Protein AF-A0A1Y4GIS6-F1 (afdb_monomer)

Solvent-accessible surface area (backbone atoms only — not comparable to full-atom values): 9269 Å² total; per-residue (Å²): 89,67,48,79,20,86,80,39,61,64,34,68,48,53,70,59,39,65,44,80,41,56,60,49,70,43,74,42,85,28,31,39,37,32,41,30,80,42,43,56,32,71,69,50,41,53,50,47,19,56,48,60,60,36,43,71,58,47,51,52,48,50,40,50,50,54,36,55,34,70,72,31,86,84,40,91,58,20,65,62,56,50,48,57,44,43,42,52,63,71,68,44,57,71,76,57,32,55,72,56,42,102,55,99,58,63,89,76,58,48,67,56,62,51,44,73,58,49,39,70,52,30,44,33,39,43,58,41,93,88,79,63,48,55,28,32,42,35,32,27,29,64,47,78,92,82,42,76,56,29,47,34,38,33,22,41,76,87,64,48,83,70,52,76,49,77,49,117

Foldseek 3Di:
DFQPAPQQRQDDDDQQDKDWDDQCRRHHNATEIEDSPQSNPPVSSVLSNVVVNCVVVLLVLVLVVLLVLCVDPPDPCNVQLVVQLCCLQPVDDPVLNCVLDVDPHSVPQDSSNSSVQKDFHYKYWDQDPPPRFIKIKTWIDSDCVRDPKTWIFIGHSVSHTDDIHIDD

Sequence (168 aa):
MKLNSEKYPDIEYTPGEEIFLGKGEAGQPFWFDVEETLTADEAAMERAALMLDRVDELEAAAKKFLKETLADEESEDYATVAYFMEFHRDELEAEDTAKLFPVDDTTALSFSEMADYLRVDRFGSIADAKTGEQGFIMDLNFNPEITDELMVIYFDADGNVACVAHES

pLDDT: mean 96.59, std 2.63, range [83.88, 98.75]

Nearest PDB structures (foldseek):
  4o9d-assembly2_A  TM=5.865E-01  e=7.559E-01  Schizosaccharomyces pombe 972h-
  5efv-assembly1_A  TM=6.132E-01  e=1.014E+00  Dubowvirus dv11
  3nqh-assembly1_A  TM=5.446E-01  e=8.920E+00  Bacteroides thetaiotaomicron VPI-5482
  4bv8-assembly1_A-2  TM=2.808E-01  e=3.484E+00  Mus musculus

Mean predicted aligned error: 2.78 Å

Radius of gyration: 16.84 Å; Cα contacts (8 Å, |Δi|>4): 290; chains: 1; bounding box: 40×33×44 Å

Structure (mmCIF, N/CA/C/O backbone):
data_AF-A0A1Y4GIS6-F1
#
_entry.id   AF-A0A1Y4GIS6-F1
#
loop_
_atom_site.group_PDB
_atom_site.id
_atom_site.type_symbol
_atom_site.label_atom_id
_atom_site.label_alt_id
_atom_site.label_comp_id
_atom_site.label_asym_id
_atom_site.label_entity_id
_atom_site.label_seq_id
_atom_site.pdbx_PDB_ins_code
_atom_site.Cartn_x
_atom_site.Cartn_y
_atom_site.Cartn_z
_atom_site.occupancy
_atom_site.B_iso_or_equiv
_atom_site.auth_seq_id
_atom_site.auth_comp_id
_atom_site.auth_asym_id
_atom_site.auth_atom_id
_atom_site.pdbx_PDB_model_num
ATOM 1 N N . MET A 1 1 ? -8.401 -4.117 23.472 1.00 94.06 1 MET A N 1
ATOM 2 C CA . MET A 1 1 ? -9.542 -4.570 22.641 1.00 94.06 1 MET A CA 1
ATOM 3 C C . MET A 1 1 ? -8.985 -5.383 21.487 1.00 94.06 1 MET A C 1
ATOM 5 O O . MET A 1 1 ? -7.796 -5.264 21.235 1.00 94.06 1 MET A O 1
ATOM 9 N N . LYS A 1 2 ? -9.791 -6.217 20.824 1.00 95.69 2 LYS A N 1
ATOM 10 C CA . LYS A 1 2 ? -9.364 -6.903 19.595 1.00 95.69 2 LYS A CA 1
ATOM 11 C C . LYS A 1 2 ? -9.904 -6.156 18.383 1.00 95.69 2 LYS A C 1
ATOM 13 O O . LYS A 1 2 ? -11.070 -5.762 18.406 1.00 95.69 2 LYS A O 1
ATOM 18 N N . LEU A 1 3 ? -9.071 -5.964 17.365 1.00 97.38 3 LEU A N 1
ATOM 19 C CA . LEU A 1 3 ? -9.522 -5.469 16.069 1.00 97.38 3 LEU A CA 1
ATOM 20 C C . LEU A 1 3 ? -10.440 -6.521 15.438 1.00 97.38 3 LEU A C 1
ATOM 22 O O . LEU A 1 3 ? -10.129 -7.710 15.452 1.00 97.38 3 LEU A O 1
ATOM 26 N N . ASN A 1 4 ? -11.575 -6.094 14.890 1.00 97.50 4 ASN A N 1
ATOM 27 C CA . ASN A 1 4 ? -12.576 -7.000 14.326 1.00 97.50 4 ASN A CA 1
ATOM 28 C C . ASN A 1 4 ? -12.241 -7.428 12.882 1.00 97.50 4 ASN A C 1
ATOM 30 O O . ASN A 1 4 ? -13.099 -7.359 12.008 1.00 97.50 4 ASN A O 1
ATOM 34 N N . SER A 1 5 ? -10.984 -7.804 12.631 1.00 97.75 5 SER A N 1
ATOM 35 C CA . SER A 1 5 ? -10.515 -8.323 11.341 1.00 97.75 5 SER A CA 1
ATOM 36 C C . SER A 1 5 ? -10.690 -9.841 11.295 1.00 97.75 5 SER A C 1
ATOM 38 O O . SER A 1 5 ? -10.316 -10.552 12.233 1.00 97.75 5 SER A O 1
ATOM 40 N N . GLU A 1 6 ? -11.244 -10.348 10.197 1.00 97.56 6 GLU A N 1
ATOM 41 C CA . GLU A 1 6 ? -11.363 -11.784 9.942 1.00 97.56 6 GLU A CA 1
ATOM 42 C C . GLU A 1 6 ? -10.010 -12.416 9.582 1.00 97.56 6 GLU A C 1
ATOM 44 O O . GLU A 1 6 ? -9.736 -13.551 9.987 1.00 97.56 6 GLU A O 1
ATOM 49 N N . LYS A 1 7 ? -9.152 -11.699 8.841 1.00 97.25 7 LYS A N 1
ATOM 50 C CA . LYS A 1 7 ? -7.826 -12.187 8.420 1.00 97.25 7 LYS A CA 1
ATOM 51 C C . LYS A 1 7 ? -6.778 -12.107 9.528 1.00 97.25 7 LYS A C 1
ATOM 53 O O . LYS A 1 7 ? -5.923 -12.989 9.602 1.00 97.25 7 LYS A O 1
ATOM 58 N N . TYR A 1 8 ? -6.856 -11.098 10.396 1.00 97.12 8 TYR A N 1
ATOM 59 C CA . TYR A 1 8 ? -5.870 -10.830 11.450 1.00 97.12 8 TYR A CA 1
ATOM 60 C C . TYR A 1 8 ? -6.539 -10.662 12.831 1.00 97.12 8 TYR A C 1
ATOM 62 O O . TYR A 1 8 ? -6.479 -9.592 13.442 1.00 97.12 8 TYR A O 1
ATOM 70 N N . PRO A 1 9 ? -7.169 -11.727 13.369 1.00 96.62 9 PRO A N 1
ATOM 71 C CA . PRO A 1 9 ? -7.981 -11.677 14.596 1.00 96.62 9 PRO A CA 1
ATOM 72 C C . PRO A 1 9 ? -7.174 -11.508 15.899 1.00 96.62 9 PRO A C 1
ATOM 74 O O . PRO A 1 9 ? -7.744 -11.440 16.998 1.00 96.62 9 PRO A O 1
ATOM 77 N N . ASP A 1 10 ? -5.845 -11.501 15.803 1.00 97.06 10 ASP A N 1
ATOM 78 C CA . ASP A 1 10 ? -4.929 -11.385 16.938 1.00 97.06 10 ASP A CA 1
ATOM 79 C C . ASP A 1 10 ? -4.359 -9.974 17.115 1.00 97.06 10 ASP A C 1
ATOM 81 O O . ASP A 1 10 ? -3.620 -9.738 18.068 1.00 97.06 10 ASP A O 1
ATOM 85 N N . ILE A 1 11 ? -4.757 -9.016 16.271 1.00 97.88 11 ILE A N 1
ATOM 86 C CA . ILE A 1 11 ? -4.422 -7.605 16.471 1.00 97.88 11 ILE A CA 1
ATOM 87 C C . ILE A 1 11 ? -5.178 -7.075 17.693 1.00 97.88 11 ILE A C 1
ATOM 89 O O . ILE A 1 11 ? -6.414 -7.024 17.727 1.00 97.88 11 ILE A O 1
ATOM 93 N N . GLU A 1 12 ? -4.422 -6.652 18.702 1.00 97.31 12 GLU A N 1
ATOM 94 C CA . GLU A 1 12 ? -4.935 -5.995 19.900 1.00 97.31 12 GLU A CA 1
ATOM 95 C C . GLU A 1 12 ? -4.619 -4.497 19.879 1.00 97.31 12 GLU A C 1
ATOM 97 O O . GLU A 1 12 ? -3.596 -4.075 19.350 1.00 97.31 12 GLU A O 1
ATOM 102 N N . TYR A 1 13 ? -5.503 -3.688 20.465 1.00 97.88 13 TYR A N 1
ATOM 103 C CA . TYR A 1 13 ? -5.316 -2.239 20.564 1.00 97.88 13 TYR A CA 1
ATOM 104 C C . TYR A 1 13 ? -5.971 -1.627 21.804 1.00 97.88 13 TYR A C 1
ATOM 106 O O . TYR A 1 13 ? -6.949 -2.164 22.342 1.00 97.88 13 TYR A O 1
ATOM 114 N N . THR A 1 14 ? -5.474 -0.470 22.230 1.00 98.19 14 THR A N 1
ATOM 115 C CA . THR A 1 14 ? -6.094 0.370 23.261 1.00 98.19 14 THR A CA 1
ATOM 116 C C . THR A 1 14 ? -6.696 1.606 22.591 1.00 98.19 14 THR A C 1
ATOM 118 O O . THR A 1 14 ? -5.991 2.276 21.843 1.00 98.19 14 THR A O 1
ATOM 121 N N . PRO A 1 15 ? -7.979 1.940 22.824 1.00 97.88 15 PRO A N 1
ATOM 122 C CA . PRO A 1 15 ? -8.546 3.175 22.295 1.00 97.88 15 PRO A CA 1
ATOM 123 C C . PRO A 1 15 ? -7.791 4.413 22.783 1.00 97.88 15 PRO A C 1
ATOM 125 O O . PRO A 1 15 ? -7.591 4.563 23.990 1.00 97.88 15 PRO A O 1
ATOM 128 N N . GLY A 1 16 ? -7.419 5.301 21.860 1.00 97.12 16 GLY A N 1
ATOM 129 C CA . GLY A 1 16 ? -6.617 6.484 22.171 1.00 97.12 16 GLY A CA 1
ATOM 130 C C . GLY A 1 16 ? -5.135 6.182 22.404 1.00 97.12 16 GLY A C 1
ATOM 131 O O . GLY A 1 16 ? -4.450 6.988 23.021 1.00 97.12 16 GLY A O 1
ATOM 132 N N . GLU A 1 17 ? -4.641 5.032 21.944 1.00 97.94 17 GLU A N 1
ATOM 133 C CA . GLU A 1 17 ? -3.211 4.761 21.761 1.00 97.94 17 GLU A CA 1
ATOM 134 C C . GLU A 1 17 ? -2.973 4.396 20.292 1.00 97.94 17 GLU A C 1
ATOM 136 O O . GLU A 1 17 ? -3.828 3.775 19.659 1.00 97.94 17 GLU A O 1
ATOM 141 N N . GLU A 1 18 ? -1.832 4.792 19.737 1.00 97.31 18 GLU A N 1
ATOM 142 C CA . GLU A 1 18 ? -1.421 4.394 18.388 1.00 97.31 18 GLU A CA 1
ATOM 143 C C . GLU A 1 18 ? -1.261 2.867 18.295 1.00 97.31 18 GLU A C 1
ATOM 145 O O . GLU A 1 18 ? -0.714 2.226 19.198 1.00 97.31 18 GLU A O 1
ATOM 150 N N . ILE A 1 19 ? -1.718 2.281 17.186 1.00 98.19 19 ILE A N 1
ATOM 151 C CA . ILE A 1 19 ? -1.312 0.928 16.795 1.00 98.19 19 ILE A CA 1
ATOM 152 C C . ILE A 1 19 ? -0.070 1.073 15.926 1.00 98.19 19 ILE A C 1
ATOM 154 O O . ILE A 1 19 ? -0.111 1.795 14.938 1.00 98.19 19 ILE A O 1
ATOM 158 N N . PHE A 1 20 ? 1.000 0.355 16.261 1.00 98.06 20 PHE A N 1
ATOM 159 C CA . PHE A 1 20 ? 2.184 0.232 15.415 1.00 98.06 20 PHE A CA 1
ATOM 160 C C . PHE A 1 20 ? 2.771 -1.171 15.576 1.00 98.06 20 PHE A C 1
ATOM 162 O O . PHE A 1 20 ? 3.433 -1.468 16.571 1.00 98.06 20 PHE A O 1
ATOM 169 N N . LEU A 1 21 ? 2.465 -2.053 14.624 1.00 98.25 21 LEU A N 1
ATOM 170 C CA . LEU A 1 21 ? 2.804 -3.472 14.675 1.00 98.25 21 LEU A CA 1
ATOM 171 C C . LEU A 1 21 ? 3.814 -3.844 13.598 1.00 98.25 21 LEU A C 1
ATOM 173 O O . LEU A 1 21 ? 3.614 -3.572 12.408 1.00 98.25 21 LEU A O 1
ATOM 177 N N . GLY A 1 22 ? 4.855 -4.554 14.024 1.00 98.00 22 GLY A N 1
ATOM 178 C CA . GLY A 1 22 ? 5.850 -5.144 13.144 1.00 98.00 22 GLY A CA 1
ATOM 179 C C . GLY A 1 22 ? 5.293 -6.229 12.237 1.00 98.00 22 GLY A C 1
ATOM 180 O O . GLY A 1 22 ? 4.304 -6.899 12.548 1.00 98.00 22 GLY A O 1
ATOM 181 N N . LYS A 1 23 ? 5.993 -6.460 11.122 1.00 96.44 23 LYS A N 1
ATOM 182 C CA . LYS A 1 23 ? 5.726 -7.596 10.231 1.00 96.44 23 LYS A CA 1
ATOM 183 C C . LYS A 1 23 ? 5.722 -8.900 11.034 1.00 96.44 23 LYS A C 1
ATOM 185 O O . LYS A 1 23 ? 6.701 -9.248 11.692 1.00 96.44 23 LYS A O 1
ATOM 190 N N . GLY A 1 24 ? 4.618 -9.629 10.959 1.00 96.75 24 GLY A N 1
ATOM 191 C CA . GLY A 1 24 ? 4.390 -10.910 11.619 1.00 96.75 24 GLY A CA 1
ATOM 192 C C . GLY A 1 24 ? 3.974 -10.821 13.087 1.00 96.75 24 GLY A C 1
ATOM 193 O O . GLY A 1 24 ? 3.636 -11.857 13.656 1.00 96.75 24 GLY A O 1
ATOM 194 N N . GLU A 1 25 ? 3.958 -9.634 13.701 1.00 97.62 25 GLU A N 1
ATOM 195 C CA . GLU A 1 25 ? 3.701 -9.471 15.140 1.00 97.62 25 GLU A CA 1
ATOM 196 C C . GLU A 1 25 ? 2.308 -9.966 15.556 1.00 97.62 25 GLU A C 1
ATOM 198 O O . GLU A 1 25 ? 2.167 -10.589 16.607 1.00 97.62 25 GLU A O 1
ATOM 203 N N . ALA A 1 26 ? 1.306 -9.781 14.694 1.00 96.12 26 ALA A N 1
ATOM 204 C CA . ALA A 1 26 ? -0.058 -10.280 14.875 1.00 96.12 26 ALA A CA 1
ATOM 205 C C . ALA A 1 26 ? -0.535 -11.129 13.675 1.00 96.12 26 ALA A C 1
ATOM 207 O O . ALA A 1 26 ? -1.729 -11.232 13.393 1.00 96.12 26 ALA A O 1
ATOM 208 N N . GLY A 1 27 ? 0.409 -11.760 12.963 1.00 95.62 27 GLY A N 1
ATOM 209 C CA . GLY A 1 27 ? 0.137 -12.654 11.829 1.00 95.62 27 GLY A CA 1
ATOM 210 C C . GLY A 1 27 ? 0.061 -11.983 10.451 1.00 95.62 27 GLY A C 1
ATOM 211 O O . GLY A 1 27 ? -0.011 -12.689 9.446 1.00 95.62 27 GLY A O 1
ATOM 212 N N . GLN A 1 28 ? 0.126 -10.655 10.378 1.00 97.00 28 GLN A N 1
ATOM 213 C CA . GLN A 1 28 ? 0.151 -9.890 9.132 1.00 97.00 28 GLN A CA 1
ATOM 214 C C . GLN A 1 28 ? 1.558 -9.826 8.509 1.00 97.00 28 GLN A C 1
ATOM 216 O O . GLN A 1 28 ? 2.534 -9.709 9.243 1.00 97.00 28 GLN A O 1
ATOM 221 N N . PRO A 1 29 ? 1.718 -9.891 7.174 1.00 96.62 29 PRO A N 1
ATOM 222 C CA . PRO A 1 29 ? 3.041 -9.908 6.537 1.00 96.62 29 PRO A CA 1
ATOM 223 C C . PRO A 1 29 ? 3.677 -8.516 6.336 1.00 96.62 29 PRO A C 1
ATOM 225 O O . PRO A 1 29 ? 4.817 -8.436 5.881 1.00 96.62 29 PRO A O 1
ATOM 228 N N . PHE A 1 30 ? 2.967 -7.440 6.674 1.00 97.88 30 PHE A N 1
ATOM 229 C CA . PHE A 1 30 ? 3.356 -6.036 6.489 1.00 97.88 30 PHE A CA 1
ATOM 230 C C . PHE A 1 30 ? 3.358 -5.273 7.824 1.00 97.88 30 PHE A C 1
ATOM 232 O O . PHE A 1 30 ? 2.849 -5.764 8.831 1.00 97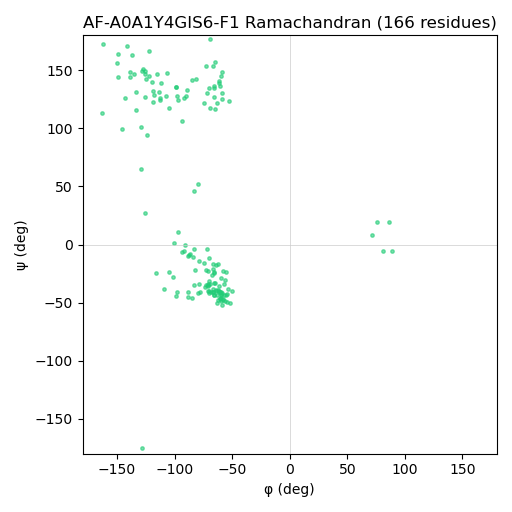.88 30 PHE A O 1
ATOM 239 N N . TRP A 1 31 ? 3.946 -4.080 7.857 1.00 98.31 31 TRP A N 1
ATOM 240 C CA . TRP A 1 31 ? 3.754 -3.156 8.975 1.00 98.31 31 TRP A CA 1
ATOM 241 C C . TRP A 1 31 ? 2.301 -2.703 9.017 1.00 98.31 31 TRP A C 1
ATOM 243 O O . TRP A 1 31 ? 1.724 -2.408 7.971 1.00 98.31 31 TRP A O 1
ATOM 253 N N . PHE A 1 32 ? 1.715 -2.662 10.209 1.00 98.62 32 PHE A N 1
ATOM 254 C CA . PHE A 1 32 ? 0.345 -2.196 10.384 1.00 98.62 32 PHE A CA 1
ATOM 255 C C . PHE A 1 32 ? 0.279 -1.082 11.414 1.00 98.62 32 PHE A C 1
ATOM 257 O O . PHE A 1 32 ? 0.736 -1.266 12.543 1.00 98.62 32 PHE A O 1
ATOM 264 N N . ASP A 1 33 ? -0.321 0.041 11.037 1.00 98.00 33 ASP A N 1
ATOM 265 C CA . ASP A 1 33 ? -0.463 1.193 11.914 1.00 98.00 33 ASP A CA 1
ATOM 266 C C . ASP A 1 33 ? -1.827 1.8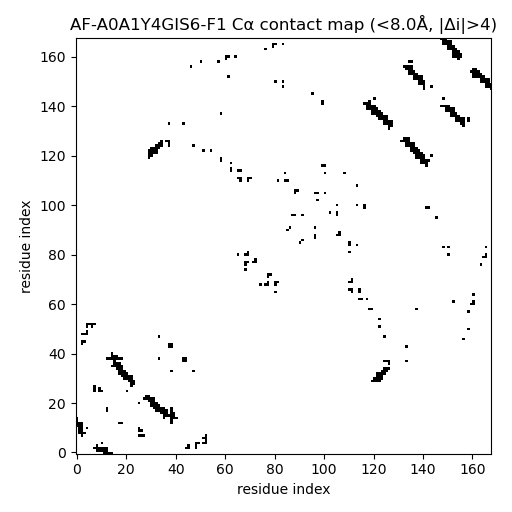77 11.817 1.00 98.00 33 ASP A C 1
ATOM 268 O O . ASP A 1 33 ? -2.492 1.882 10.780 1.00 98.00 33 ASP A O 1
ATOM 272 N N . VAL A 1 34 ? -2.260 2.445 12.938 1.00 98.38 34 VAL A N 1
ATOM 273 C CA . VAL A 1 34 ? -3.481 3.249 13.028 1.00 98.38 34 VAL A CA 1
ATOM 274 C C . VAL A 1 34 ? -3.228 4.399 13.989 1.00 98.38 34 VAL A C 1
ATOM 276 O O . VAL A 1 34 ? -2.856 4.172 15.143 1.00 98.38 34 VAL A O 1
ATOM 279 N N . GLU A 1 35 ? -3.474 5.622 13.526 1.00 97.44 35 GLU A N 1
ATOM 280 C CA . GLU A 1 35 ? -3.284 6.829 14.332 1.00 97.44 35 GLU A CA 1
ATOM 281 C C . GLU A 1 35 ? -4.145 6.840 15.608 1.00 97.44 35 GLU A C 1
ATOM 283 O O . GLU A 1 35 ? -5.306 6.426 15.609 1.00 97.44 35 GLU A O 1
ATOM 288 N N . GLU A 1 36 ? -3.598 7.404 16.691 1.00 95.94 36 GLU A N 1
ATOM 289 C CA . GLU A 1 36 ? -4.233 7.508 18.018 1.00 95.94 36 GLU A CA 1
ATOM 290 C C . GLU A 1 36 ? -5.658 8.092 17.975 1.00 95.94 36 GLU A C 1
ATOM 292 O O . GLU A 1 36 ? -6.566 7.645 18.680 1.00 95.94 36 GLU A O 1
ATOM 297 N N . THR A 1 37 ? -5.872 9.101 17.128 1.00 94.56 37 THR A N 1
ATOM 298 C CA . THR A 1 37 ? -7.170 9.772 16.972 1.00 94.56 37 THR A CA 1
ATOM 299 C C . THR A 1 37 ? -8.237 8.832 16.417 1.00 94.56 37 THR A C 1
ATOM 301 O O . THR A 1 37 ? -9.401 8.940 16.802 1.00 94.56 37 THR A O 1
ATOM 304 N N . LEU A 1 38 ? -7.842 7.892 15.557 1.00 97.50 38 LEU A N 1
ATOM 305 C CA . LEU A 1 38 ? -8.723 6.904 14.948 1.00 97.50 38 LEU A CA 1
ATOM 306 C C . LEU A 1 38 ? -8.955 5.712 15.872 1.00 97.50 38 LEU A C 1
ATOM 308 O O . LEU A 1 38 ? -10.067 5.197 15.918 1.00 97.50 38 LEU A O 1
ATOM 312 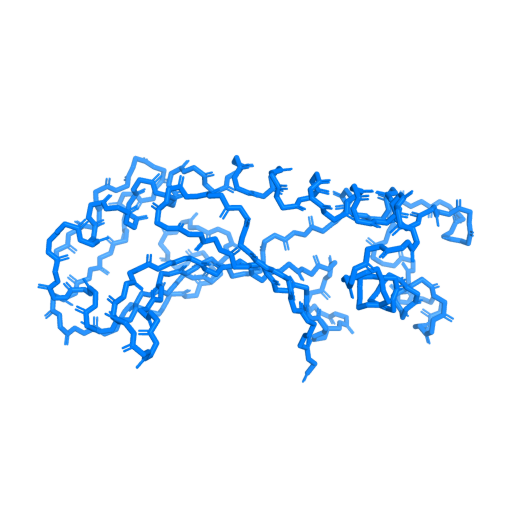N N . THR A 1 39 ? -7.960 5.296 16.662 1.00 97.94 39 THR A N 1
ATOM 313 C CA . THR A 1 39 ? -8.150 4.178 17.604 1.00 97.94 39 THR A CA 1
ATOM 314 C C . THR A 1 39 ? -9.143 4.507 18.715 1.00 97.94 39 THR A C 1
ATOM 316 O O . THR A 1 39 ? -9.767 3.602 19.276 1.00 97.94 39 THR A O 1
ATOM 319 N N . ALA A 1 40 ? -9.330 5.794 19.016 1.00 96.06 40 ALA A N 1
ATOM 320 C CA . ALA A 1 40 ? -10.365 6.287 19.920 1.00 96.06 40 ALA A CA 1
ATOM 321 C C . ALA A 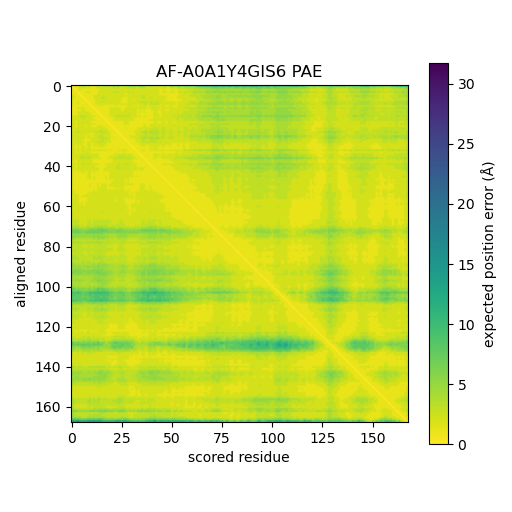1 40 ? -11.790 6.260 19.323 1.00 96.06 40 ALA A C 1
ATOM 323 O O . ALA A 1 40 ? -12.757 6.366 20.084 1.00 96.06 40 ALA A O 1
ATOM 324 N N . ASP A 1 41 ? -11.936 6.122 18.002 1.00 96.94 41 ASP A N 1
ATOM 325 C CA . ASP A 1 41 ? -13.215 6.121 17.287 1.00 96.94 41 ASP A CA 1
ATOM 326 C C . ASP A 1 41 ? -13.604 4.692 16.859 1.00 96.94 41 ASP A C 1
ATOM 328 O O . ASP A 1 41 ? -12.932 4.029 16.070 1.00 96.94 41 ASP A O 1
ATOM 332 N N . GLU A 1 42 ? -14.728 4.201 17.387 1.00 96.81 42 GLU A N 1
ATOM 333 C CA . GLU A 1 42 ? -15.229 2.851 17.107 1.00 96.81 42 GLU A CA 1
ATOM 334 C C . GLU A 1 42 ? -15.552 2.638 15.619 1.00 96.81 42 GLU A C 1
ATOM 336 O O . GLU A 1 42 ? -15.203 1.598 15.062 1.00 96.81 42 GLU A O 1
ATOM 341 N N . ALA A 1 43 ? -16.141 3.632 14.948 1.00 97.06 43 ALA A N 1
ATOM 342 C CA . ALA A 1 43 ? -16.484 3.534 13.531 1.00 97.06 43 ALA A CA 1
ATOM 343 C C . ALA A 1 43 ? -15.230 3.569 12.645 1.00 97.06 43 ALA A C 1
ATOM 345 O O . ALA A 1 43 ? -15.169 2.871 11.627 1.00 97.06 43 ALA A O 1
ATOM 346 N N . ALA A 1 44 ? -14.212 4.340 13.039 1.00 97.50 44 ALA A N 1
ATOM 347 C CA . ALA A 1 44 ? -12.928 4.334 12.346 1.00 97.50 44 ALA A CA 1
ATOM 348 C C . ALA A 1 44 ? -12.235 2.968 12.456 1.00 97.50 44 ALA A C 1
ATOM 350 O O . ALA A 1 44 ? -11.698 2.466 11.466 1.00 97.50 44 ALA A O 1
ATOM 351 N N . MET A 1 45 ? -12.304 2.329 13.625 1.00 98.25 45 MET A N 1
ATOM 352 C CA . MET A 1 45 ? -11.730 1.000 13.848 1.00 98.25 45 MET A CA 1
ATOM 353 C C . MET A 1 45 ? -12.489 -0.122 13.133 1.00 98.25 45 MET A C 1
ATOM 355 O O . MET A 1 45 ? -11.855 -1.046 12.620 1.00 98.25 45 MET A O 1
ATOM 359 N N . GLU A 1 46 ? -13.818 -0.039 13.023 1.00 98.00 46 GLU A N 1
ATOM 360 C CA . GLU A 1 46 ? -14.599 -0.942 12.163 1.00 98.00 46 GLU A CA 1
ATOM 361 C C . GLU A 1 46 ? -14.154 -0.839 10.699 1.00 98.00 46 GLU A C 1
ATOM 363 O O . GLU A 1 46 ? -13.980 -1.855 10.019 1.00 98.00 46 GLU A O 1
ATOM 368 N N . ARG A 1 47 ? -13.912 0.383 10.214 1.00 98.38 47 ARG A N 1
ATOM 369 C CA . ARG A 1 47 ? -13.432 0.609 8.848 1.00 98.38 47 ARG A CA 1
ATOM 370 C C . ARG A 1 47 ? -11.993 0.139 8.652 1.00 98.38 47 ARG A C 1
ATOM 372 O O . ARG A 1 47 ? -11.699 -0.463 7.623 1.00 98.38 47 ARG A O 1
ATOM 379 N N . ALA A 1 48 ? -11.119 0.360 9.632 1.00 98.25 48 ALA A N 1
ATOM 380 C CA . ALA A 1 48 ? -9.747 -0.137 9.598 1.00 98.25 48 ALA A CA 1
ATOM 381 C C . ALA A 1 48 ? -9.711 -1.667 9.511 1.00 98.25 48 ALA A C 1
ATOM 383 O O . ALA A 1 48 ? -8.992 -2.210 8.676 1.00 98.25 48 ALA A O 1
ATOM 384 N N . ALA A 1 49 ? -10.546 -2.359 10.293 1.00 98.44 49 ALA A N 1
ATOM 385 C CA . ALA A 1 49 ? -10.696 -3.809 10.202 1.00 98.44 49 ALA A CA 1
ATOM 386 C C . ALA A 1 49 ? -11.181 -4.256 8.811 1.00 98.44 49 ALA A C 1
ATOM 388 O O . ALA A 1 49 ? -10.587 -5.151 8.210 1.00 98.44 49 ALA A O 1
ATOM 389 N N . LEU A 1 50 ? -12.212 -3.591 8.275 1.00 98.31 50 LEU A N 1
ATOM 390 C CA . LEU A 1 50 ? -12.761 -3.892 6.952 1.00 98.31 50 LEU A CA 1
ATOM 391 C C . LEU A 1 50 ? -11.717 -3.738 5.839 1.00 98.31 50 LEU A C 1
ATOM 393 O O . LEU A 1 50 ? -11.615 -4.600 4.967 1.00 98.31 50 LEU A O 1
ATOM 397 N N . MET A 1 51 ? -10.955 -2.643 5.841 1.00 98.44 51 MET A N 1
ATOM 398 C CA . MET A 1 51 ? -9.944 -2.406 4.808 1.00 98.44 51 MET A CA 1
ATOM 399 C C . MET A 1 51 ? -8.737 -3.321 4.964 1.00 98.44 51 MET A C 1
ATOM 401 O O . MET A 1 51 ? -8.217 -3.809 3.963 1.00 98.44 51 MET A O 1
ATOM 405 N N . LEU A 1 52 ? -8.351 -3.638 6.199 1.00 98.38 52 LEU A N 1
ATOM 406 C CA . LEU A 1 52 ? -7.305 -4.614 6.471 1.00 98.38 52 LEU A CA 1
ATOM 407 C C . LEU A 1 52 ? -7.670 -6.007 5.924 1.00 98.38 52 LEU A C 1
ATOM 409 O O . LEU A 1 52 ? -6.836 -6.669 5.303 1.00 98.38 52 LEU A O 1
ATOM 413 N N . ASP A 1 53 ? -8.926 -6.437 6.064 1.00 98.50 53 ASP A N 1
ATOM 414 C CA . ASP A 1 53 ? -9.400 -7.694 5.467 1.00 98.50 53 ASP A CA 1
ATOM 415 C C . ASP A 1 53 ? -9.393 -7.657 3.928 1.00 98.50 53 ASP A C 1
ATOM 417 O O . ASP A 1 53 ? -9.255 -8.694 3.268 1.00 98.50 53 ASP A O 1
ATOM 421 N N . ARG A 1 54 ? -9.467 -6.461 3.342 1.00 98.25 54 ARG A N 1
ATOM 422 C CA . ARG A 1 54 ? -9.439 -6.211 1.895 1.00 98.25 54 ARG A CA 1
ATOM 423 C C . ARG A 1 54 ? -8.056 -5.826 1.364 1.00 98.25 54 ARG A C 1
ATOM 425 O O . ARG A 1 54 ? -7.959 -5.453 0.199 1.00 98.25 54 ARG A O 1
ATOM 432 N N . VAL A 1 55 ? -6.986 -5.959 2.152 1.00 98.25 55 VAL A N 1
ATOM 433 C CA . VAL A 1 55 ? -5.636 -5.511 1.754 1.00 98.25 55 VAL A CA 1
ATOM 434 C C . VAL A 1 55 ? -5.178 -6.075 0.400 1.00 98.25 55 VAL A C 1
ATOM 436 O O . VAL A 1 55 ? -4.641 -5.329 -0.408 1.00 98.25 55 VAL A O 1
ATOM 439 N N . ASP A 1 56 ? -5.490 -7.339 0.089 1.00 98.19 56 ASP A N 1
ATOM 440 C CA . ASP A 1 56 ? -5.149 -7.950 -1.208 1.00 98.19 56 ASP A CA 1
ATOM 441 C C . ASP A 1 56 ? -5.910 -7.297 -2.385 1.00 98.19 56 ASP A C 1
ATOM 443 O O . ASP A 1 56 ? -5.398 -7.195 -3.500 1.00 98.19 56 ASP A O 1
ATOM 447 N N . GLU A 1 57 ? -7.148 -6.841 -2.155 1.00 98.50 57 GLU A N 1
ATOM 448 C CA . GLU A 1 57 ? -7.931 -6.102 -3.155 1.00 98.50 57 GLU A CA 1
ATOM 449 C C . GLU A 1 57 ? -7.360 -4.698 -3.366 1.00 98.50 57 GLU A C 1
ATOM 451 O O . GLU A 1 57 ? -7.289 -4.228 -4.503 1.00 98.50 57 GLU A O 1
ATOM 456 N N . LEU A 1 58 ? -6.939 -4.043 -2.279 1.00 98.69 58 LEU A N 1
ATOM 457 C CA . LEU A 1 58 ? -6.313 -2.723 -2.315 1.00 98.69 58 LEU A CA 1
ATOM 458 C C . LEU A 1 58 ? -4.952 -2.778 -3.015 1.00 98.69 58 LEU A C 1
ATOM 460 O O . LEU A 1 58 ? -4.674 -1.930 -3.857 1.00 98.69 58 LEU A O 1
ATOM 464 N N . GLU A 1 59 ? -4.150 -3.814 -2.760 1.00 98.69 59 GLU A N 1
ATOM 465 C CA . GLU A 1 59 ? -2.888 -4.054 -3.467 1.00 98.69 59 GLU A CA 1
ATOM 466 C C . GLU A 1 59 ? -3.135 -4.235 -4.971 1.00 98.69 59 GLU A C 1
ATOM 468 O O . GLU A 1 59 ? -2.462 -3.621 -5.803 1.00 98.69 59 GLU A O 1
ATOM 473 N N . ALA A 1 60 ? -4.136 -5.036 -5.348 1.00 98.62 60 ALA A N 1
ATOM 474 C CA . ALA A 1 60 ? -4.496 -5.219 -6.750 1.00 98.62 60 ALA A CA 1
ATOM 475 C C . ALA A 1 60 ? -4.970 -3.908 -7.405 1.00 98.62 60 ALA A C 1
ATOM 477 O O . ALA A 1 60 ? -4.619 -3.634 -8.557 1.00 98.62 60 ALA A O 1
ATOM 478 N N . ALA A 1 61 ? -5.741 -3.086 -6.685 1.00 98.56 61 ALA A N 1
ATOM 479 C CA . ALA A 1 61 ? -6.182 -1.774 -7.152 1.00 98.56 61 ALA A CA 1
ATOM 480 C C . ALA A 1 61 ? -5.008 -0.799 -7.317 1.00 98.56 61 ALA A C 1
ATOM 482 O O . ALA A 1 61 ? -4.914 -0.144 -8.355 1.00 98.56 61 ALA A O 1
ATOM 483 N N . ALA A 1 62 ? -4.082 -0.763 -6.358 1.00 98.75 62 ALA A N 1
ATOM 484 C CA . ALA A 1 62 ? -2.858 0.027 -6.422 1.00 98.75 62 ALA A CA 1
ATOM 485 C C . ALA A 1 62 ? -1.999 -0.360 -7.631 1.00 98.75 62 ALA A C 1
ATOM 487 O O . ALA A 1 62 ? -1.665 0.489 -8.455 1.00 98.75 62 ALA A O 1
ATOM 488 N N . LYS A 1 63 ? -1.705 -1.653 -7.807 1.00 98.75 63 LYS A N 1
ATOM 489 C CA . LYS A 1 63 ? -0.932 -2.141 -8.962 1.00 98.75 63 LYS A CA 1
ATOM 490 C C . LYS A 1 63 ? -1.612 -1.803 -10.281 1.00 98.75 63 LYS A C 1
ATOM 492 O O . LYS A 1 63 ? -0.947 -1.400 -11.231 1.00 98.75 63 LYS A O 1
ATOM 497 N N . LYS A 1 64 ? -2.938 -1.943 -10.352 1.00 98.62 64 LYS A N 1
ATOM 498 C CA . LYS A 1 64 ? -3.702 -1.562 -11.541 1.00 98.62 64 LYS A CA 1
ATOM 499 C C . LYS A 1 64 ? -3.580 -0.062 -11.827 1.00 98.62 64 LYS A C 1
ATOM 501 O O . LYS A 1 64 ? -3.284 0.288 -12.965 1.00 98.62 64 LYS A O 1
ATOM 506 N N . PHE A 1 65 ? -3.768 0.786 -10.818 1.00 98.56 65 PHE A N 1
ATOM 507 C CA . PHE A 1 65 ? -3.613 2.235 -10.939 1.00 98.56 65 PHE A CA 1
ATOM 508 C C . PHE A 1 65 ? -2.217 2.604 -11.457 1.00 98.56 65 PHE A C 1
ATOM 510 O O . PHE A 1 65 ? -2.105 3.312 -12.451 1.00 98.56 65 PHE A O 1
ATOM 517 N N . LEU A 1 66 ? -1.155 2.037 -10.875 1.00 98.75 66 LEU A N 1
ATOM 518 C CA . LEU A 1 66 ? 0.224 2.282 -11.314 1.00 98.75 66 LEU A CA 1
ATOM 519 C C . LEU A 1 66 ? 0.443 1.902 -12.784 1.00 98.75 66 LEU A C 1
ATOM 521 O O . LEU A 1 66 ? 1.088 2.637 -13.529 1.00 98.75 66 LEU A O 1
ATOM 525 N N . LYS A 1 67 ? -0.116 0.772 -13.228 1.00 98.75 67 LYS A N 1
ATOM 526 C CA . LYS A 1 67 ? -0.031 0.346 -14.632 1.00 98.75 67 LYS A CA 1
ATOM 527 C C . LYS A 1 67 ? -0.797 1.263 -15.580 1.00 98.75 67 LYS A C 1
ATOM 529 O O . LYS A 1 67 ? -0.326 1.478 -16.691 1.00 98.75 67 LYS A O 1
ATOM 534 N N . GLU A 1 68 ? -1.965 1.755 -15.170 1.00 98.31 68 GLU A N 1
ATOM 535 C CA . GLU A 1 68 ? -2.749 2.722 -15.947 1.00 98.31 68 GLU A CA 1
ATOM 536 C C . GLU A 1 68 ? -2.003 4.058 -16.051 1.00 98.31 68 GLU A C 1
ATOM 538 O O . GLU A 1 68 ? -1.870 4.577 -17.156 1.00 98.31 68 GLU A O 1
ATOM 543 N N . THR A 1 69 ? -1.407 4.537 -14.955 1.00 98.38 69 THR A N 1
ATOM 544 C CA . THR A 1 69 ? -0.531 5.718 -14.942 1.00 98.38 69 THR A CA 1
ATOM 545 C C . THR A 1 69 ? 0.661 5.547 -15.881 1.00 98.38 69 THR A C 1
ATOM 547 O O . THR A 1 69 ? 0.914 6.413 -16.704 1.00 98.38 69 THR A O 1
ATOM 550 N N . LEU A 1 70 ? 1.356 4.407 -15.841 1.00 98.38 70 LEU A N 1
ATOM 551 C CA . LEU A 1 70 ? 2.492 4.116 -16.729 1.00 98.38 70 LEU A CA 1
ATOM 552 C C . LEU A 1 70 ? 2.111 3.958 -18.210 1.00 98.38 70 LEU A C 1
ATOM 554 O O . LEU A 1 70 ? 2.989 3.984 -19.070 1.00 98.38 70 LEU A O 1
ATOM 558 N N . ALA A 1 71 ? 0.830 3.751 -18.518 1.00 98.06 71 ALA A N 1
ATOM 559 C CA . ALA A 1 71 ? 0.335 3.679 -19.889 1.00 98.06 71 ALA A CA 1
ATOM 560 C C . ALA A 1 71 ? -0.062 5.055 -20.457 1.00 98.06 71 ALA A C 1
ATOM 562 O O . ALA A 1 71 ? -0.315 5.152 -21.661 1.00 98.06 71 ALA A O 1
ATOM 563 N N . ASP A 1 72 ? -0.117 6.091 -19.617 1.00 97.44 72 ASP A N 1
ATOM 564 C CA . ASP A 1 72 ? -0.513 7.452 -19.972 1.00 97.44 72 ASP A CA 1
ATOM 565 C C . ASP A 1 72 ? 0.590 8.455 -19.601 1.00 97.44 72 ASP A C 1
ATOM 567 O O . ASP A 1 72 ? 0.656 8.951 -18.479 1.00 97.44 72 ASP A O 1
ATOM 571 N N . GLU A 1 73 ? 1.456 8.776 -20.567 1.00 95.00 73 GLU A N 1
ATOM 572 C CA . GLU A 1 73 ? 2.543 9.754 -20.390 1.00 95.00 73 GLU A CA 1
ATOM 573 C C . GLU A 1 73 ? 2.043 11.178 -20.078 1.00 95.00 73 GLU A C 1
ATOM 575 O O . GLU A 1 73 ? 2.828 12.010 -19.619 1.00 95.00 73 GLU A O 1
ATOM 580 N N . GLU A 1 74 ? 0.762 11.484 -20.325 1.00 97.06 74 GLU A N 1
ATOM 581 C CA . GLU A 1 74 ? 0.155 12.776 -19.977 1.00 97.06 74 GLU A CA 1
ATOM 582 C C . GLU A 1 74 ? -0.376 12.813 -18.533 1.00 97.06 74 GLU A C 1
ATOM 584 O O . GLU A 1 74 ? -0.750 13.890 -18.058 1.00 97.06 74 GLU A O 1
ATOM 589 N N . SER A 1 75 ? -0.389 11.676 -17.823 1.00 96.56 75 SER A N 1
ATOM 590 C CA . SER A 1 75 ? -0.774 11.617 -16.412 1.00 96.56 75 SER A CA 1
ATOM 591 C C . SER A 1 75 ? 0.147 12.488 -15.559 1.00 96.56 75 SER A C 1
ATOM 593 O O . SER A 1 75 ? 1.373 12.449 -15.686 1.00 96.56 75 SER A O 1
ATOM 595 N N . GLU A 1 76 ? -0.444 13.247 -14.635 1.00 96.81 76 GLU A N 1
ATOM 596 C CA . GLU A 1 76 ? 0.298 14.103 -13.703 1.00 96.81 76 GLU A CA 1
ATOM 597 C C . GLU A 1 76 ? 1.268 13.291 -12.826 1.00 96.81 76 GLU A C 1
ATOM 599 O O . GLU A 1 76 ? 2.336 13.786 -12.463 1.00 96.81 76 GLU A O 1
ATOM 604 N N . ASP A 1 77 ? 0.939 12.022 -12.569 1.00 97.69 77 ASP A N 1
ATOM 605 C CA . ASP A 1 77 ? 1.735 11.105 -11.752 1.00 97.69 77 ASP A CA 1
ATOM 606 C C . ASP A 1 77 ? 2.740 10.276 -12.568 1.00 97.69 77 ASP A C 1
ATOM 608 O O . ASP A 1 77 ? 3.553 9.551 -11.984 1.00 97.69 77 ASP A O 1
ATOM 612 N N . TYR A 1 78 ? 2.722 10.367 -13.908 1.00 98.19 78 TYR A N 1
ATOM 613 C CA . TYR A 1 78 ? 3.562 9.534 -14.776 1.00 98.19 78 TYR A CA 1
ATOM 614 C C . TYR A 1 78 ? 5.038 9.636 -14.400 1.00 98.19 78 TYR A C 1
ATOM 616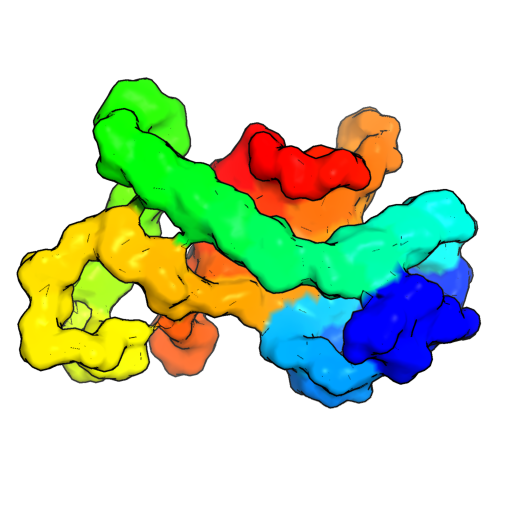 O O . TYR A 1 78 ? 5.697 8.618 -14.207 1.00 98.19 78 TYR A O 1
ATOM 624 N N . ALA A 1 79 ? 5.556 10.860 -14.259 1.00 98.06 79 ALA A N 1
ATOM 625 C CA . ALA A 1 79 ? 6.971 11.086 -13.983 1.00 98.06 79 ALA A CA 1
ATOM 626 C C . ALA A 1 79 ? 7.409 10.452 -12.654 1.00 98.06 79 ALA A C 1
ATOM 628 O O . ALA A 1 79 ? 8.473 9.843 -12.597 1.00 98.06 79 ALA A O 1
ATOM 629 N N . THR A 1 80 ? 6.575 10.552 -11.617 1.00 98.00 80 THR A N 1
ATOM 630 C CA . THR A 1 80 ? 6.832 9.970 -10.292 1.00 98.00 80 THR A CA 1
ATOM 631 C C . THR A 1 80 ? 6.905 8.445 -10.369 1.00 98.00 80 THR A C 1
ATOM 633 O O . THR A 1 80 ? 7.869 7.839 -9.902 1.00 98.00 80 THR A O 1
ATOM 636 N N . VAL A 1 81 ? 5.912 7.811 -11.001 1.00 98.44 81 VAL A N 1
ATOM 637 C CA . VAL A 1 81 ? 5.856 6.345 -11.102 1.00 98.44 81 VAL A CA 1
ATOM 638 C C . VAL A 1 81 ? 6.946 5.815 -12.035 1.00 98.44 81 VAL A C 1
ATOM 640 O O . VAL A 1 81 ? 7.592 4.820 -11.717 1.00 98.44 81 VAL A O 1
ATOM 643 N N . ALA A 1 82 ? 7.190 6.480 -13.166 1.00 98.31 82 ALA A N 1
ATOM 644 C CA . ALA A 1 82 ? 8.237 6.101 -14.108 1.00 98.31 82 ALA A CA 1
ATOM 645 C C . ALA A 1 82 ? 9.632 6.216 -13.481 1.00 98.31 82 ALA A C 1
ATOM 647 O O . ALA A 1 82 ? 10.413 5.281 -13.620 1.00 98.31 82 ALA A O 1
ATOM 648 N N . TYR A 1 83 ? 9.912 7.297 -12.744 1.00 97.88 83 TYR A N 1
ATOM 649 C CA . TYR A 1 83 ? 11.182 7.481 -12.035 1.00 97.88 83 TYR A CA 1
ATOM 650 C C . TYR A 1 83 ? 11.449 6.343 -11.047 1.00 97.88 83 TYR A C 1
ATOM 652 O O . TYR A 1 83 ? 12.519 5.741 -11.070 1.00 97.88 83 TYR A O 1
ATOM 660 N N . PHE A 1 84 ? 10.452 5.988 -10.232 1.00 98.31 84 PHE A N 1
ATOM 661 C CA . PHE A 1 84 ? 10.572 4.865 -9.306 1.00 98.31 84 PHE A CA 1
ATOM 662 C C . PHE A 1 84 ? 10.906 3.560 -10.042 1.00 98.31 84 PHE A C 1
ATOM 664 O O . PHE A 1 84 ? 11.773 2.807 -9.609 1.00 98.31 84 PHE A O 1
ATOM 671 N N . MET A 1 85 ? 10.257 3.277 -11.174 1.00 98.19 85 MET A N 1
ATOM 672 C CA . MET A 1 85 ? 10.541 2.062 -11.946 1.00 98.19 85 MET A CA 1
ATOM 673 C C . MET A 1 85 ? 11.933 2.103 -12.598 1.00 98.19 85 MET A C 1
ATOM 675 O O . MET A 1 85 ? 12.650 1.103 -12.578 1.00 98.19 85 MET A O 1
ATOM 679 N N . GLU A 1 86 ? 12.332 3.253 -13.142 1.00 97.69 86 GLU A N 1
ATOM 680 C CA . GLU A 1 86 ? 13.648 3.475 -13.750 1.00 97.69 86 GLU A CA 1
ATOM 681 C C . GLU A 1 86 ? 14.770 3.253 -12.737 1.00 97.69 86 GLU A C 1
ATOM 683 O O . GLU A 1 86 ? 15.669 2.458 -13.005 1.00 97.69 86 GLU A O 1
ATOM 688 N N . PHE A 1 87 ? 14.672 3.843 -11.543 1.00 97.38 87 PHE A N 1
ATOM 689 C CA . PHE A 1 87 ? 15.666 3.681 -10.483 1.00 97.38 87 PHE A CA 1
ATOM 690 C C . PHE A 1 87 ? 15.971 2.201 -10.197 1.00 97.38 87 PHE A C 1
ATOM 692 O O . PHE A 1 87 ? 17.123 1.763 -10.235 1.00 97.38 87 PHE A O 1
ATOM 699 N N . HIS A 1 88 ? 14.928 1.393 -9.995 1.00 97.44 88 HIS A N 1
ATOM 700 C CA . HIS A 1 88 ? 15.084 -0.015 -9.629 1.00 97.44 88 HIS A CA 1
ATOM 701 C C . HIS A 1 88 ? 15.623 -0.894 -10.762 1.00 97.44 88 HIS A C 1
ATOM 703 O O . HIS A 1 88 ? 16.292 -1.896 -10.492 1.00 97.44 88 HIS A O 1
ATOM 709 N N . ARG A 1 89 ? 15.309 -0.570 -12.022 1.00 96.94 89 ARG A N 1
ATOM 710 C CA . ARG A 1 89 ? 15.742 -1.366 -13.180 1.00 96.94 89 ARG A CA 1
ATOM 711 C C . ARG A 1 89 ? 17.110 -0.937 -13.703 1.00 96.94 89 ARG A C 1
ATOM 713 O O . ARG A 1 89 ? 17.904 -1.805 -14.062 1.00 96.94 89 ARG A O 1
ATOM 720 N N . ASP A 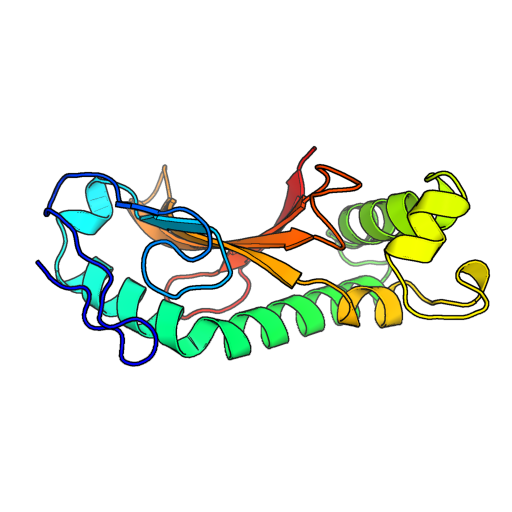1 90 ? 17.354 0.369 -13.749 1.00 95.94 90 ASP A N 1
ATOM 721 C CA . ASP A 1 90 ? 18.407 0.976 -14.562 1.00 95.94 90 ASP A CA 1
ATOM 722 C C . ASP A 1 90 ? 19.496 1.677 -13.726 1.00 95.94 90 ASP A C 1
ATOM 724 O O . ASP A 1 90 ? 20.626 1.794 -14.207 1.00 95.94 90 ASP A O 1
ATOM 728 N N . GLU A 1 91 ? 19.201 2.115 -12.493 1.00 95.75 91 GLU A N 1
ATOM 729 C CA . GLU A 1 91 ? 20.172 2.831 -11.641 1.00 95.75 91 GLU A CA 1
ATOM 730 C C . GLU A 1 91 ? 20.818 1.966 -10.551 1.00 95.75 91 GLU A C 1
ATOM 732 O O . GLU A 1 91 ? 21.957 2.229 -10.157 1.00 95.75 91 GLU A O 1
ATOM 737 N N . LEU A 1 92 ? 20.131 0.924 -10.074 1.00 95.56 92 LEU A N 1
ATOM 738 C CA . LEU A 1 92 ? 20.720 -0.039 -9.145 1.00 95.56 92 LEU A CA 1
ATOM 739 C C . LEU A 1 92 ? 21.838 -0.865 -9.802 1.00 95.56 92 LEU A C 1
ATOM 741 O O . LEU A 1 92 ? 21.864 -1.109 -11.010 1.00 95.56 92 LEU A O 1
ATOM 745 N N . GLU A 1 93 ? 22.766 -1.348 -8.974 1.00 95.38 93 GLU A N 1
ATOM 746 C CA . GLU A 1 93 ? 23.789 -2.289 -9.423 1.00 95.38 93 GLU A CA 1
ATOM 747 C C . GLU A 1 93 ? 23.135 -3.580 -9.933 1.00 95.38 93 GLU A C 1
ATOM 749 O O . GLU A 1 93 ? 22.204 -4.109 -9.327 1.00 95.38 93 GLU A O 1
ATOM 754 N N . ALA A 1 94 ? 23.674 -4.150 -11.014 1.00 92.81 94 ALA A N 1
ATOM 755 C CA . ALA A 1 94 ? 23.063 -5.301 -11.687 1.00 92.81 94 ALA A CA 1
ATOM 756 C C . ALA A 1 94 ? 22.832 -6.519 -10.767 1.00 92.81 94 ALA A C 1
ATOM 758 O O . ALA A 1 94 ? 21.897 -7.290 -10.984 1.00 92.81 94 ALA A O 1
ATOM 75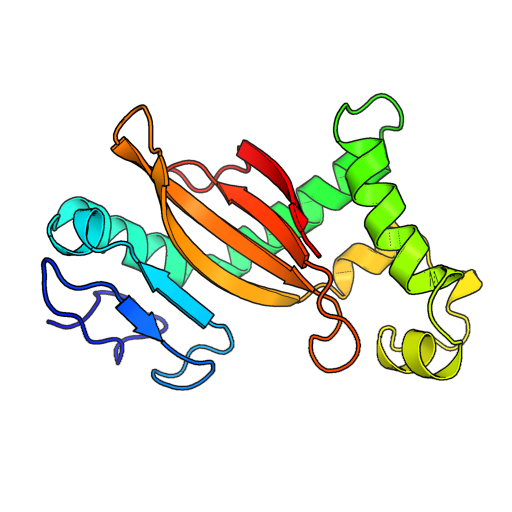9 N N . GLU A 1 95 ? 23.678 -6.707 -9.745 1.00 93.12 95 GLU A N 1
ATOM 760 C CA . GLU A 1 95 ? 23.490 -7.759 -8.739 1.00 93.12 95 GLU A CA 1
ATOM 761 C C . GLU A 1 95 ? 22.212 -7.542 -7.917 1.00 93.12 95 GLU A C 1
ATOM 763 O O . GLU A 1 95 ? 21.507 -8.503 -7.611 1.00 93.12 95 GLU A O 1
ATOM 768 N N . ASP A 1 96 ? 21.905 -6.295 -7.574 1.00 95.31 96 ASP A N 1
ATOM 769 C CA . ASP A 1 96 ? 20.754 -5.935 -6.758 1.00 95.31 96 ASP A CA 1
ATOM 770 C C . ASP A 1 96 ? 19.473 -5.915 -7.593 1.00 95.31 96 ASP A C 1
ATOM 772 O O . ASP A 1 96 ? 18.487 -6.531 -7.188 1.00 95.31 96 ASP A O 1
ATOM 776 N N . THR A 1 97 ? 19.509 -5.378 -8.817 1.00 95.56 97 THR A N 1
ATOM 777 C CA . THR A 1 97 ? 18.388 -5.472 -9.772 1.00 95.56 97 THR A CA 1
ATOM 778 C C . THR A 1 97 ? 17.963 -6.927 -10.009 1.00 95.56 97 THR A C 1
ATOM 780 O O . THR A 1 97 ? 16.771 -7.243 -10.010 1.00 95.56 97 THR A O 1
ATOM 783 N N . ALA A 1 98 ? 18.924 -7.848 -10.152 1.00 93.25 98 ALA A N 1
ATOM 784 C CA . ALA A 1 98 ? 18.646 -9.273 -10.350 1.00 93.25 98 ALA A CA 1
ATOM 785 C C . ALA A 1 98 ? 17.998 -9.957 -9.128 1.00 93.25 98 ALA A C 1
ATOM 787 O O . ALA A 1 98 ? 17.365 -11.004 -9.273 1.00 93.25 98 ALA A O 1
ATOM 788 N N . LYS A 1 99 ? 18.137 -9.392 -7.921 1.00 95.19 99 LYS A N 1
ATOM 789 C CA . LYS A 1 99 ? 17.449 -9.880 -6.713 1.00 95.19 99 LYS A CA 1
ATOM 790 C C . LYS A 1 99 ? 16.013 -9.353 -6.608 1.00 95.19 99 LYS A C 1
ATOM 792 O O . LYS A 1 99 ? 15.209 -9.971 -5.910 1.00 95.19 99 LYS A O 1
ATOM 797 N N . LEU A 1 100 ? 15.687 -8.240 -7.273 1.00 96.00 100 LEU A N 1
ATOM 798 C CA . LEU A 1 100 ? 14.340 -7.656 -7.277 1.00 96.00 100 LEU A CA 1
ATOM 799 C C . LEU A 1 100 ? 13.386 -8.398 -8.215 1.00 96.00 100 LEU A C 1
ATOM 801 O O . LEU A 1 100 ? 12.232 -8.642 -7.859 1.00 96.00 100 LEU A O 1
ATOM 805 N N . PHE A 1 101 ? 13.868 -8.788 -9.398 1.00 95.81 101 PHE A N 1
ATOM 806 C CA . PHE A 1 101 ? 13.022 -9.343 -10.452 1.00 95.81 101 PHE A CA 1
ATOM 807 C C . PHE A 1 101 ? 13.435 -10.778 -10.800 1.00 95.81 101 PHE A C 1
ATOM 809 O O . PHE A 1 101 ? 14.569 -11.003 -11.219 1.00 95.81 101 PHE A O 1
ATOM 816 N N . PRO A 1 102 ? 12.529 -11.767 -10.696 1.00 92.12 102 PRO A N 1
ATOM 817 C CA . PRO A 1 102 ? 12.815 -13.163 -11.019 1.00 92.12 102 PRO A CA 1
ATOM 818 C C . PRO A 1 102 ? 12.773 -13.421 -12.540 1.00 92.12 102 PRO A C 1
ATOM 820 O O . PRO A 1 102 ? 12.062 -14.315 -13.004 1.00 92.12 102 PRO A O 1
ATOM 823 N N . VAL A 1 103 ? 13.508 -12.626 -13.322 1.00 92.25 103 VAL A N 1
ATOM 824 C CA . VAL A 1 103 ? 13.613 -12.723 -14.788 1.00 92.25 103 VAL A CA 1
ATOM 825 C C . VAL A 1 103 ? 15.077 -12.795 -15.222 1.00 92.25 103 VAL A C 1
ATOM 827 O O . VAL A 1 103 ? 15.953 -12.255 -14.554 1.00 92.25 103 VAL A O 1
ATOM 830 N N . ASP A 1 104 ? 15.345 -13.453 -16.353 1.00 89.06 104 ASP A N 1
ATOM 831 C CA . ASP A 1 104 ? 16.716 -13.632 -16.857 1.00 89.06 104 ASP A CA 1
ATOM 832 C C . ASP A 1 104 ? 17.336 -12.326 -17.389 1.00 89.06 104 ASP A C 1
ATOM 834 O O . ASP A 1 104 ? 18.544 -12.126 -17.280 1.00 89.06 104 ASP A O 1
ATOM 838 N N . ASP A 1 105 ? 16.516 -11.451 -17.982 1.00 91.25 105 ASP A N 1
ATOM 839 C CA . ASP A 1 105 ? 16.932 -10.159 -18.536 1.00 91.25 105 ASP A CA 1
ATOM 840 C C . ASP A 1 105 ? 16.028 -9.046 -18.002 1.00 91.25 105 ASP A C 1
ATOM 842 O O . ASP A 1 105 ? 14.898 -8.856 -18.460 1.00 91.25 105 ASP A O 1
ATOM 846 N N . THR A 1 106 ? 16.531 -8.311 -17.012 1.00 91.44 106 THR A N 1
ATOM 847 C CA . THR A 1 106 ? 15.803 -7.215 -16.363 1.00 91.44 106 THR A CA 1
ATOM 848 C C . THR A 1 106 ? 15.650 -6.003 -17.276 1.00 91.44 106 THR A C 1
ATOM 850 O O . THR A 1 106 ? 14.691 -5.257 -17.116 1.00 91.44 106 THR A O 1
ATOM 853 N N . THR A 1 107 ? 16.513 -5.833 -18.285 1.00 89.44 107 THR A N 1
ATOM 854 C CA . THR A 1 107 ? 16.454 -4.696 -19.224 1.00 89.44 107 THR A CA 1
ATOM 855 C C . THR A 1 107 ? 15.285 -4.796 -20.203 1.00 89.44 107 THR A C 1
ATOM 857 O O . THR A 1 107 ? 14.830 -3.789 -20.745 1.00 89.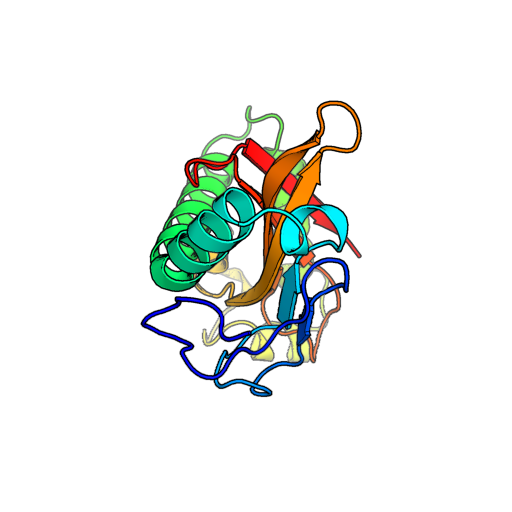44 107 THR A O 1
ATOM 860 N N . ALA A 1 108 ? 14.768 -6.010 -20.412 1.00 91.44 108 ALA A N 1
ATOM 861 C CA . ALA A 1 108 ? 13.592 -6.265 -21.233 1.00 91.44 108 ALA A CA 1
ATOM 862 C C . ALA A 1 108 ? 12.269 -6.061 -20.473 1.00 91.44 108 ALA A C 1
ATOM 864 O O . ALA A 1 108 ? 11.209 -6.058 -21.100 1.00 91.44 108 ALA A O 1
ATOM 865 N N . LEU A 1 109 ? 12.318 -5.909 -19.144 1.00 95.44 109 LEU A N 1
ATOM 866 C CA . LEU A 1 109 ? 11.134 -5.762 -18.307 1.00 95.44 109 LEU A CA 1
ATOM 867 C C . LEU A 1 109 ? 10.541 -4.361 -18.476 1.00 95.44 109 LEU A C 1
ATOM 869 O O . LEU A 1 109 ? 11.209 -3.351 -18.234 1.00 95.44 109 LEU A O 1
ATOM 873 N N . SER A 1 110 ? 9.280 -4.281 -18.892 1.00 96.88 110 SER A N 1
ATOM 874 C CA . SER A 1 110 ? 8.580 -2.997 -18.959 1.00 96.88 110 SER A CA 1
ATOM 875 C C . SER A 1 110 ? 8.227 -2.489 -17.559 1.00 96.88 110 SER A C 1
ATOM 877 O O . SER A 1 110 ? 7.993 -3.275 -16.643 1.00 96.88 110 SER A O 1
ATOM 879 N N . PHE A 1 111 ? 8.100 -1.170 -17.394 1.00 97.94 111 PHE A N 1
ATOM 880 C CA . PHE A 1 111 ? 7.663 -0.573 -16.124 1.00 97.94 111 PHE A CA 1
ATOM 881 C C . PHE A 1 111 ? 6.290 -1.097 -15.672 1.00 97.94 111 PHE A C 1
ATOM 883 O O . PHE A 1 111 ? 6.045 -1.291 -14.484 1.00 97.94 111 PHE A O 1
ATOM 890 N N . SER A 1 112 ? 5.395 -1.390 -16.621 1.00 97.19 112 SER A N 1
ATOM 891 C CA . SER A 1 112 ? 4.087 -1.975 -16.313 1.00 97.19 112 SER A CA 1
ATOM 892 C C . SER A 1 112 ? 4.206 -3.401 -15.759 1.00 97.19 112 SER A C 1
ATOM 894 O O . SER A 1 112 ? 3.510 -3.746 -14.808 1.00 97.19 112 SER A O 1
ATOM 896 N N . GLU A 1 113 ? 5.100 -4.230 -16.308 1.00 97.62 113 GLU A N 1
ATOM 897 C CA . GLU A 1 113 ? 5.376 -5.574 -15.774 1.00 97.62 113 GLU A CA 1
ATOM 898 C C . GLU A 1 113 ? 6.100 -5.515 -14.428 1.00 97.62 113 GLU A C 1
ATOM 900 O O . GLU A 1 113 ? 5.845 -6.350 -13.563 1.00 97.62 113 GLU A O 1
ATOM 905 N N . MET A 1 114 ? 6.961 -4.514 -14.217 1.00 98.25 114 MET A N 1
ATOM 906 C CA . MET A 1 114 ? 7.612 -4.296 -12.925 1.00 98.25 114 MET A CA 1
ATOM 907 C C . MET A 1 114 ? 6.583 -4.157 -11.804 1.00 98.25 114 MET A C 1
ATOM 909 O O . MET A 1 114 ? 6.731 -4.815 -10.780 1.00 98.25 114 MET A O 1
ATOM 913 N N . ALA A 1 115 ? 5.494 -3.410 -12.014 1.00 98.25 115 ALA A N 1
ATOM 914 C CA . ALA A 1 115 ? 4.452 -3.206 -11.004 1.00 98.25 115 ALA A CA 1
ATOM 915 C C . ALA A 1 115 ? 3.844 -4.512 -10.437 1.00 98.25 115 ALA A C 1
ATOM 917 O O . ALA A 1 115 ? 3.351 -4.511 -9.309 1.00 98.25 115 ALA A O 1
ATOM 918 N N . ASP A 1 116 ? 3.904 -5.640 -11.157 1.00 97.94 116 ASP A N 1
ATOM 919 C CA . ASP A 1 116 ? 3.432 -6.934 -10.639 1.00 97.94 116 ASP A CA 1
ATOM 920 C C . ASP A 1 116 ? 4.281 -7.475 -9.481 1.00 97.94 116 ASP A C 1
ATOM 922 O O . ASP A 1 116 ? 3.764 -8.208 -8.632 1.00 97.94 116 ASP A O 1
ATOM 926 N N . TYR A 1 117 ? 5.558 -7.092 -9.419 1.00 97.88 117 TYR A N 1
ATOM 927 C CA . TYR A 1 117 ? 6.509 -7.550 -8.406 1.00 97.88 117 TYR A CA 1
ATOM 928 C C . TYR A 1 117 ? 6.507 -6.714 -7.125 1.00 97.88 117 TYR A C 1
ATOM 930 O O . TYR A 1 117 ? 7.130 -7.133 -6.149 1.00 97.88 117 TYR A O 1
ATOM 938 N N . LEU A 1 118 ? 5.804 -5.576 -7.110 1.00 98.19 118 LEU A N 1
ATOM 939 C CA . LEU A 1 118 ? 5.619 -4.771 -5.904 1.00 98.19 118 LEU A CA 1
ATOM 940 C C . LEU A 1 118 ? 4.941 -5.587 -4.802 1.00 98.19 118 LEU A C 1
ATOM 942 O O . LEU A 1 118 ? 4.120 -6.465 -5.076 1.00 98.19 118 LEU A O 1
ATOM 946 N N . ARG A 1 119 ? 5.269 -5.291 -3.551 1.00 97.25 119 ARG A N 1
ATOM 947 C CA . ARG A 1 119 ? 4.716 -5.949 -2.367 1.00 97.25 119 ARG A CA 1
ATOM 948 C C . ARG A 1 119 ? 4.349 -4.903 -1.336 1.00 97.25 119 ARG A C 1
ATOM 950 O O . ARG A 1 119 ? 5.042 -3.899 -1.214 1.00 97.25 119 ARG A O 1
ATOM 957 N N . VAL A 1 120 ? 3.294 -5.182 -0.577 1.00 98.38 120 VAL A N 1
ATOM 958 C CA . VAL A 1 120 ? 2.906 -4.359 0.569 1.00 98.38 120 VAL A CA 1
ATOM 959 C C . VAL A 1 120 ? 3.994 -4.437 1.635 1.00 98.38 120 VAL A C 1
ATOM 961 O O . VAL A 1 120 ? 4.257 -5.506 2.192 1.00 98.38 120 VAL A O 1
ATOM 964 N N . ASP A 1 121 ? 4.621 -3.300 1.913 1.00 97.62 121 ASP A N 1
ATOM 965 C CA . ASP A 1 121 ? 5.552 -3.133 3.023 1.00 97.62 121 ASP A CA 1
ATOM 966 C C . ASP A 1 121 ? 4.824 -2.719 4.296 1.00 97.62 121 ASP A C 1
ATOM 968 O O . ASP A 1 121 ? 5.043 -3.308 5.361 1.00 97.62 121 ASP A O 1
ATOM 972 N N . ARG A 1 122 ? 3.907 -1.760 4.141 1.00 98.31 122 ARG A N 1
ATOM 973 C CA . ARG A 1 122 ? 3.075 -1.182 5.191 1.00 98.31 122 ARG A CA 1
ATOM 974 C C . ARG A 1 122 ? 1.654 -0.982 4.685 1.00 98.31 122 ARG A C 1
ATOM 976 O O . ARG A 1 122 ? 1.442 -0.618 3.531 1.00 98.31 122 ARG A O 1
ATOM 983 N N . PHE A 1 123 ? 0.693 -1.189 5.572 1.00 98.69 123 PHE A N 1
ATOM 984 C CA . PHE A 1 123 ? -0.687 -0.771 5.392 1.00 98.69 123 PHE A CA 1
ATOM 985 C C . PHE A 1 123 ? -1.168 -0.091 6.670 1.00 98.69 123 PHE A C 1
ATOM 987 O O . PHE A 1 123 ? -1.013 -0.657 7.749 1.00 98.69 123 PHE A O 1
ATOM 994 N N . GLY A 1 124 ? -1.775 1.085 6.561 1.00 98.06 124 GLY A N 1
ATOM 995 C CA . GLY A 1 124 ? -2.186 1.838 7.738 1.00 98.06 124 GLY A CA 1
ATOM 996 C C . GLY A 1 124 ? -3.427 2.683 7.530 1.00 98.06 124 GLY A C 1
ATOM 997 O O . GLY A 1 124 ? -3.854 2.935 6.402 1.00 98.06 124 GLY A O 1
ATOM 998 N N . SER A 1 125 ? -4.013 3.119 8.639 1.00 98.19 125 SER A N 1
ATOM 999 C CA . SER A 1 125 ? -5.150 4.036 8.665 1.00 98.19 125 SER A CA 1
ATOM 1000 C C . SER A 1 125 ? -4.723 5.373 9.260 1.00 98.19 125 SER A C 1
ATOM 1002 O O . SER A 1 125 ? -4.274 5.432 10.404 1.00 98.19 125 SER A O 1
ATOM 1004 N N . ILE A 1 126 ? -4.937 6.446 8.502 1.00 96.88 126 ILE A N 1
ATOM 1005 C CA . ILE A 1 126 ? -4.465 7.801 8.817 1.00 96.88 126 ILE A CA 1
ATOM 1006 C C . ILE A 1 126 ? -5.625 8.796 8.814 1.00 96.88 126 ILE A C 1
ATOM 1008 O O . ILE A 1 126 ? -6.603 8.603 8.084 1.00 96.88 126 ILE A O 1
ATOM 1012 N N . ALA A 1 127 ? -5.551 9.849 9.624 1.00 95.19 127 ALA A N 1
ATOM 1013 C CA . ALA A 1 127 ? -6.504 10.949 9.573 1.00 95.19 127 ALA A CA 1
ATOM 1014 C C . ALA A 1 127 ? -5.910 12.097 8.750 1.00 95.19 127 ALA A C 1
ATOM 1016 O O . ALA A 1 127 ? -4.810 12.580 9.024 1.00 95.19 127 ALA A O 1
ATOM 1017 N N . ASP A 1 128 ? -6.645 12.592 7.755 1.00 90.69 128 ASP A N 1
ATOM 1018 C CA . ASP A 1 128 ? -6.216 13.771 7.012 1.00 90.69 128 ASP A CA 1
ATOM 1019 C C . ASP A 1 128 ? -6.052 14.962 7.970 1.00 90.69 128 ASP A C 1
ATOM 1021 O O . ASP A 1 128 ? -6.974 15.361 8.684 1.00 90.69 128 ASP A O 1
ATOM 1025 N N . ALA A 1 129 ? -4.868 15.573 7.963 1.00 84.88 129 ALA A N 1
ATOM 1026 C CA . ALA A 1 129 ? -4.507 16.600 8.937 1.00 84.88 129 ALA A CA 1
ATOM 1027 C C . ALA A 1 129 ? -5.368 17.878 8.857 1.00 84.88 129 ALA A C 1
ATOM 1029 O O . ALA A 1 129 ? -5.350 18.692 9.784 1.00 84.88 129 ALA A O 1
ATOM 1030 N N . LYS A 1 130 ? -6.087 18.108 7.748 1.00 85.94 130 LYS A N 1
ATOM 1031 C CA . LYS A 1 130 ? -6.915 19.309 7.544 1.00 85.94 130 LYS A CA 1
ATOM 1032 C C . LYS A 1 130 ? -8.383 19.060 7.864 1.00 85.94 130 LYS A C 1
ATOM 1034 O O . LYS A 1 130 ? -9.044 19.945 8.405 1.00 85.94 130 LYS A O 1
ATOM 1039 N N . THR A 1 131 ? -8.894 17.905 7.471 1.00 89.25 131 THR A N 1
ATOM 1040 C CA . THR A 1 131 ? -10.318 17.560 7.501 1.00 89.25 131 THR A CA 1
ATOM 1041 C C . THR A 1 131 ? -10.657 16.606 8.641 1.00 89.25 131 THR A C 1
ATOM 1043 O O . THR A 1 131 ? -11.797 16.600 9.100 1.00 89.25 131 THR A O 1
ATOM 1046 N N . GLY A 1 132 ? -9.676 15.846 9.135 1.00 89.19 132 GLY A N 1
ATOM 1047 C CA . GLY A 1 132 ? -9.871 14.745 10.073 1.00 89.19 132 GLY A CA 1
ATOM 1048 C C . GLY A 1 132 ? -10.535 13.523 9.436 1.00 89.19 132 GLY A C 1
ATOM 1049 O O . GLY A 1 132 ? -10.926 12.609 10.158 1.00 89.19 132 GLY A O 1
ATOM 1050 N N . GLU A 1 133 ? -10.712 13.508 8.112 1.00 93.00 133 GLU A N 1
ATOM 1051 C CA . GLU A 1 133 ? -11.286 12.364 7.412 1.00 93.00 133 GLU A CA 1
ATOM 1052 C C . GLU A 1 133 ? -10.302 11.194 7.420 1.00 93.00 133 GLU A C 1
ATOM 1054 O O . GLU A 1 133 ? -9.111 11.357 7.171 1.00 93.00 133 GLU A O 1
ATOM 1059 N N . GLN A 1 134 ? -10.810 10.003 7.721 1.00 97.25 134 GLN A N 1
ATOM 1060 C CA . GLN A 1 134 ? -10.018 8.782 7.686 1.00 97.25 134 GLN A CA 1
ATOM 1061 C C . GLN A 1 134 ? -9.711 8.390 6.238 1.00 97.25 134 GLN A C 1
ATOM 1063 O O . GLN A 1 134 ? -10.629 8.258 5.425 1.00 97.25 134 GLN A O 1
ATOM 1068 N N . GLY A 1 135 ? -8.443 8.123 5.959 1.00 97.69 135 GLY A N 1
ATOM 1069 C CA . GLY A 1 135 ? -7.972 7.458 4.753 1.00 97.69 135 GLY A CA 1
ATOM 1070 C C . GLY A 1 135 ? -7.057 6.290 5.099 1.00 97.69 135 GLY A C 1
ATOM 1071 O O . GLY A 1 135 ? -6.855 5.954 6.272 1.00 97.69 135 GLY A O 1
ATOM 1072 N N . PHE A 1 136 ? -6.491 5.681 4.065 1.00 98.50 136 PHE A N 1
ATOM 1073 C CA . PHE A 1 136 ? -5.545 4.581 4.210 1.00 98.50 136 PHE A CA 1
ATOM 1074 C C . PHE A 1 136 ? -4.281 4.850 3.418 1.00 98.50 136 PHE A C 1
ATOM 1076 O O . PHE A 1 136 ? -4.317 5.498 2.374 1.00 98.50 136 PHE A O 1
ATOM 1083 N N . ILE A 1 137 ? -3.172 4.329 3.918 1.00 98.19 137 ILE A N 1
ATOM 1084 C CA . ILE A 1 137 ? -1.868 4.389 3.272 1.00 98.19 137 ILE A CA 1
ATOM 1085 C C . ILE A 1 137 ? -1.388 2.967 3.002 1.00 98.19 137 ILE A C 1
ATOM 1087 O O . ILE A 1 137 ? -1.591 2.065 3.819 1.00 98.19 137 ILE A O 1
ATOM 1091 N N . MET A 1 138 ? -0.779 2.759 1.842 1.00 98.69 138 MET A N 1
ATOM 1092 C CA . MET A 1 138 ? -0.108 1.520 1.483 1.00 98.69 138 MET A CA 1
ATOM 1093 C C . MET A 1 138 ? 1.249 1.844 0.886 1.00 98.69 138 MET A C 1
ATOM 1095 O O . MET A 1 138 ? 1.325 2.409 -0.205 1.00 98.69 138 MET A O 1
ATOM 1099 N N . ASP A 1 139 ? 2.298 1.417 1.572 1.00 98.62 139 ASP A N 1
ATOM 1100 C CA . ASP A 1 139 ? 3.654 1.549 1.066 1.00 98.62 139 ASP A CA 1
ATOM 1101 C C . ASP A 1 139 ? 3.992 0.273 0.305 1.00 98.62 139 ASP A C 1
ATOM 1103 O O . ASP A 1 139 ? 3.849 -0.842 0.824 1.00 98.62 139 ASP A O 1
ATOM 1107 N N . LEU A 1 140 ? 4.417 0.433 -0.942 1.00 98.62 140 LEU A N 1
ATOM 1108 C CA . LEU A 1 140 ? 4.824 -0.653 -1.817 1.00 98.62 140 LEU A CA 1
ATOM 1109 C C . LEU A 1 140 ? 6.325 -0.576 -2.079 1.00 98.62 140 LEU A C 1
ATOM 1111 O O . LEU A 1 140 ? 6.858 0.493 -2.363 1.00 98.62 140 LEU A O 1
ATOM 1115 N N . ASN A 1 141 ? 6.996 -1.723 -2.076 1.00 97.12 141 ASN A N 1
ATOM 1116 C CA . ASN A 1 141 ? 8.383 -1.832 -2.529 1.00 97.12 141 ASN A CA 1
ATOM 1117 C C . ASN A 1 141 ? 8.627 -3.131 -3.297 1.00 97.12 141 ASN A C 1
ATOM 1119 O O . ASN A 1 141 ? 7.776 -4.023 -3.338 1.00 97.12 141 ASN A O 1
ATOM 1123 N N . PHE A 1 142 ? 9.803 -3.243 -3.913 1.00 97.75 142 PHE A N 1
ATOM 1124 C CA . PHE A 1 142 ? 10.251 -4.503 -4.505 1.00 97.75 142 PHE A CA 1
ATOM 1125 C C . PHE A 1 142 ? 10.931 -5.412 -3.482 1.00 97.75 142 PHE A C 1
ATOM 1127 O O . PHE A 1 142 ? 10.645 -6.612 -3.433 1.00 97.75 142 PHE A O 1
ATOM 1134 N N . ASN A 1 143 ? 11.838 -4.850 -2.678 1.00 95.50 143 ASN A N 1
ATOM 1135 C CA . ASN A 1 143 ? 12.498 -5.553 -1.585 1.00 95.50 143 ASN A CA 1
ATOM 1136 C C . ASN A 1 143 ? 13.154 -4.556 -0.602 1.00 95.50 143 ASN A C 1
ATOM 1138 O O . ASN A 1 143 ? 14.165 -3.948 -0.967 1.00 95.50 143 ASN A O 1
ATOM 1142 N N . PRO A 1 144 ? 12.673 -4.449 0.652 1.00 92.38 144 PRO A N 1
ATOM 1143 C CA . PRO A 1 144 ? 13.203 -3.498 1.632 1.00 92.38 144 PRO A CA 1
ATOM 1144 C C . PRO A 1 144 ? 14.617 -3.847 2.124 1.00 92.38 144 PRO A C 1
ATOM 1146 O O . PRO A 1 144 ? 15.252 -3.056 2.812 1.00 92.38 144 PRO A O 1
ATOM 1149 N N . GLU A 1 145 ? 15.127 -5.047 1.821 1.00 93.62 145 GLU A N 1
ATOM 1150 C CA . GLU A 1 145 ? 16.508 -5.427 2.147 1.00 93.62 145 GLU A CA 1
ATOM 1151 C C . GLU A 1 145 ? 17.534 -4.845 1.161 1.00 93.62 145 GLU A C 1
ATOM 1153 O O . GLU A 1 145 ? 18.733 -4.886 1.435 1.00 93.62 145 GLU A O 1
ATOM 1158 N N . ILE A 1 146 ? 17.076 -4.344 0.010 1.00 94.88 146 ILE A N 1
ATOM 1159 C CA . ILE A 1 146 ? 17.925 -3.825 -1.072 1.00 94.88 146 ILE A CA 1
ATOM 1160 C C . ILE A 1 146 ? 17.817 -2.308 -1.179 1.00 94.88 146 ILE A C 1
ATOM 1162 O O . ILE A 1 146 ? 18.812 -1.639 -1.442 1.00 94.88 146 ILE A O 1
ATOM 1166 N N . THR A 1 147 ? 16.619 -1.770 -0.980 1.00 94.62 147 THR A N 1
ATOM 1167 C CA . THR A 1 147 ? 16.313 -0.355 -1.168 1.00 94.62 147 THR A CA 1
ATOM 1168 C C . THR A 1 147 ? 15.220 0.071 -0.200 1.00 94.62 147 THR A C 1
ATOM 1170 O O . THR A 1 147 ? 14.329 -0.715 0.123 1.00 94.62 147 THR A O 1
ATOM 1173 N N . ASP A 1 148 ? 15.324 1.301 0.278 1.00 94.62 148 ASP A N 1
ATOM 1174 C CA . ASP A 1 148 ? 14.348 1.994 1.113 1.00 94.62 148 ASP A CA 1
ATOM 1175 C C . ASP A 1 148 ? 13.325 2.798 0.300 1.00 94.62 148 ASP A C 1
ATOM 1177 O O . ASP A 1 148 ? 12.412 3.364 0.889 1.00 94.62 148 ASP A O 1
ATOM 1181 N N . GLU A 1 149 ? 13.416 2.793 -1.033 1.00 97.19 149 GLU A N 1
ATOM 1182 C CA . GLU A 1 149 ? 12.480 3.503 -1.902 1.00 97.19 149 GLU A CA 1
ATOM 1183 C C . GLU A 1 149 ? 11.066 2.903 -1.803 1.00 97.19 149 GLU A C 1
ATOM 1185 O O . GLU A 1 149 ? 10.847 1.701 -2.020 1.00 97.19 149 GLU A O 1
ATOM 1190 N N . LEU A 1 150 ? 10.081 3.760 -1.533 1.00 97.94 150 LEU A N 1
ATOM 1191 C CA . LEU A 1 150 ? 8.677 3.397 -1.360 1.00 97.94 150 LEU A CA 1
ATOM 1192 C C . LEU A 1 150 ? 7.796 4.073 -2.408 1.00 97.94 150 LEU A C 1
ATOM 1194 O O . LEU A 1 150 ? 7.837 5.286 -2.625 1.00 97.94 150 LEU A O 1
ATOM 1198 N N . MET A 1 151 ? 6.930 3.273 -3.020 1.00 98.56 151 MET A N 1
ATOM 1199 C CA . MET A 1 151 ? 5.796 3.757 -3.793 1.00 98.56 151 MET A CA 1
ATOM 1200 C C . MET A 1 151 ? 4.577 3.800 -2.873 1.00 98.56 151 MET A C 1
ATOM 1202 O O . MET A 1 151 ? 4.026 2.759 -2.514 1.00 98.56 151 MET A O 1
ATOM 1206 N N . VAL A 1 152 ? 4.175 5.000 -2.474 1.00 98.56 152 VAL A N 1
ATOM 1207 C CA . VAL A 1 152 ? 3.138 5.228 -1.465 1.00 98.56 152 VAL A CA 1
ATOM 1208 C C . VAL A 1 152 ? 1.804 5.484 -2.150 1.00 98.56 152 VAL A C 1
ATOM 1210 O O . VAL A 1 152 ? 1.679 6.389 -2.975 1.00 98.56 152 VAL A O 1
ATOM 1213 N N . ILE A 1 153 ? 0.789 4.700 -1.801 1.00 98.56 153 ILE A N 1
ATOM 1214 C CA . ILE A 1 153 ? -0.573 4.836 -2.319 1.00 98.56 153 ILE A CA 1
ATOM 1215 C C . ILE A 1 153 ? -1.490 5.286 -1.195 1.00 98.56 153 ILE A C 1
ATOM 1217 O O . ILE A 1 153 ? -1.585 4.629 -0.157 1.00 98.56 153 ILE A O 1
ATOM 1221 N N . TYR A 1 154 ? -2.213 6.375 -1.434 1.00 97.88 154 TYR A N 1
ATOM 1222 C CA . TYR A 1 154 ? -3.261 6.836 -0.538 1.00 97.88 154 TYR A CA 1
ATOM 1223 C C . TYR A 1 154 ? -4.620 6.396 -1.057 1.00 97.88 154 TYR A C 1
ATOM 1225 O O . TYR A 1 154 ? -4.929 6.554 -2.241 1.00 97.88 154 TYR A O 1
ATOM 1233 N N . PHE A 1 155 ? -5.454 5.898 -0.154 1.00 98.31 155 PHE A N 1
ATOM 1234 C CA . PHE A 1 155 ? -6.841 5.564 -0.426 1.00 98.31 155 PHE A CA 1
ATOM 1235 C C . PHE A 1 155 ? -7.778 6.447 0.388 1.00 98.31 155 PHE A C 1
ATOM 1237 O O . PHE A 1 155 ? -7.490 6.800 1.536 1.00 98.31 155 PHE A O 1
ATOM 1244 N N . ASP A 1 156 ? -8.930 6.758 -0.197 1.00 96.56 156 ASP A N 1
ATOM 1245 C CA . ASP A 1 156 ? -10.040 7.349 0.540 1.00 96.56 156 ASP A CA 1
ATOM 1246 C C . ASP A 1 156 ? -10.672 6.346 1.528 1.00 96.56 156 ASP A C 1
ATOM 1248 O O . ASP A 1 156 ? -10.314 5.166 1.596 1.00 96.56 156 ASP A O 1
ATOM 1252 N N . ALA A 1 157 ? -11.655 6.817 2.296 1.00 94.38 157 ALA A N 1
ATOM 1253 C CA . ALA A 1 157 ? -12.399 6.005 3.255 1.00 94.38 157 ALA A CA 1
ATOM 1254 C C . ALA A 1 157 ? -13.104 4.776 2.641 1.00 94.38 157 ALA A C 1
ATOM 1256 O O . ALA A 1 157 ? -13.413 3.831 3.366 1.00 94.38 157 ALA A O 1
ATOM 1257 N N . ASP A 1 158 ? -13.381 4.780 1.338 1.00 94.62 158 ASP A N 1
ATOM 1258 C CA . ASP A 1 158 ? -14.066 3.695 0.635 1.00 94.62 158 ASP A CA 1
ATOM 1259 C C . ASP A 1 158 ? -13.076 2.693 0.002 1.00 94.62 158 ASP A C 1
ATOM 1261 O O . ASP A 1 158 ? -13.479 1.621 -0.473 1.00 94.62 158 ASP A O 1
ATOM 1265 N N . GLY A 1 159 ? -11.774 2.993 0.059 1.00 95.50 159 GLY A N 1
ATOM 1266 C CA . GLY A 1 159 ? -10.705 2.182 -0.515 1.00 95.50 159 GLY A CA 1
ATOM 1267 C C . GLY A 1 159 ? -10.435 2.484 -1.990 1.00 95.50 159 GLY A C 1
ATOM 1268 O O . GLY A 1 159 ? -9.858 1.643 -2.681 1.00 95.50 159 GLY A O 1
ATOM 1269 N N . ASN A 1 160 ? -10.859 3.643 -2.504 1.00 97.50 160 ASN A N 1
ATOM 1270 C CA . ASN A 1 160 ? -10.477 4.091 -3.845 1.00 97.50 160 ASN A CA 1
ATOM 1271 C C . ASN A 1 160 ? -9.123 4.799 -3.792 1.00 97.50 160 ASN A C 1
ATOM 1273 O O . ASN A 1 160 ? -8.865 5.567 -2.869 1.00 97.50 160 ASN A O 1
ATOM 1277 N N . VAL A 1 161 ? -8.279 4.577 -4.803 1.00 97.75 161 VAL A N 1
ATOM 1278 C CA . VAL A 1 161 ? -6.991 5.273 -4.926 1.00 97.75 161 VAL A CA 1
ATOM 1279 C C . VAL A 1 161 ? -7.240 6.774 -5.091 1.00 97.75 161 VAL A C 1
ATOM 1281 O O . VAL A 1 161 ? -7.936 7.191 -6.018 1.00 97.75 161 VAL A O 1
ATOM 1284 N N . ALA A 1 162 ? -6.678 7.568 -4.183 1.00 95.31 162 ALA A N 1
ATOM 1285 C CA . ALA A 1 162 ? -6.810 9.020 -4.145 1.00 95.31 162 ALA A CA 1
ATOM 1286 C C . ALA A 1 162 ? -5.593 9.721 -4.763 1.00 95.31 162 ALA A C 1
ATOM 1288 O O . ALA A 1 162 ? -5.759 10.668 -5.530 1.00 95.31 162 ALA A O 1
ATOM 1289 N N . CYS A 1 163 ? -4.383 9.262 -4.439 1.00 94.56 163 CYS A N 1
ATOM 1290 C CA . CYS A 1 163 ? -3.142 9.749 -5.033 1.00 94.56 163 CYS A CA 1
ATOM 1291 C C . CYS A 1 163 ? -1.987 8.768 -4.806 1.00 94.56 163 CYS A C 1
ATOM 1293 O O . CYS A 1 163 ? -2.104 7.792 -4.056 1.00 94.56 163 CYS A O 1
ATOM 1295 N N . VAL A 1 164 ? -0.864 9.062 -5.456 1.00 98.06 164 VAL A N 1
ATOM 1296 C CA . VAL A 1 164 ? 0.399 8.346 -5.320 1.00 98.06 164 VAL A CA 1
ATOM 1297 C C . VAL A 1 164 ? 1.521 9.317 -4.971 1.00 98.06 164 VAL A C 1
ATOM 1299 O O . VAL A 1 164 ? 1.520 10.471 -5.401 1.00 98.06 164 VAL A O 1
ATOM 1302 N N . ALA A 1 165 ? 2.479 8.848 -4.185 1.00 97.75 165 ALA A N 1
ATOM 1303 C CA . ALA A 1 165 ? 3.706 9.555 -3.881 1.00 97.75 165 ALA A CA 1
ATOM 1304 C C . ALA A 1 165 ? 4.898 8.598 -3.941 1.00 97.75 165 ALA A C 1
ATOM 1306 O O . ALA A 1 165 ? 4.759 7.376 -3.917 1.00 97.75 165 ALA A O 1
ATOM 1307 N N . HIS A 1 166 ? 6.081 9.186 -4.029 1.00 97.31 166 HIS A N 1
ATOM 1308 C CA . HIS A 1 166 ? 7.351 8.487 -3.953 1.00 97.31 166 HIS A CA 1
ATOM 1309 C C . HIS A 1 166 ? 8.104 9.010 -2.727 1.00 97.31 166 HIS A C 1
ATOM 1311 O O . HIS A 1 166 ? 8.215 10.227 -2.556 1.00 97.31 166 HIS A O 1
ATOM 1317 N N . GLU A 1 167 ? 8.5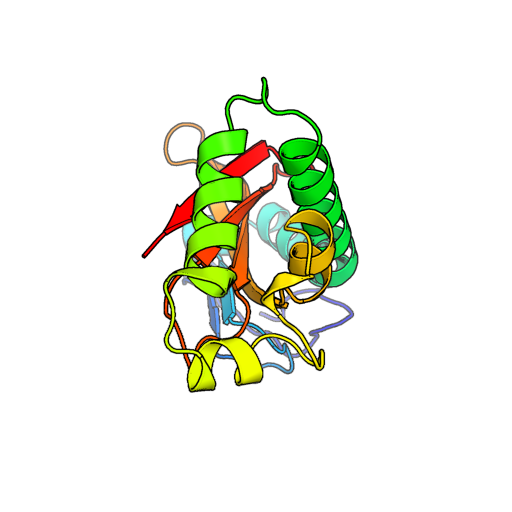68 8.101 -1.871 1.00 94.25 167 GLU A N 1
ATOM 1318 C CA . GLU A 1 167 ? 9.342 8.406 -0.664 1.00 94.25 167 GLU A CA 1
ATOM 1319 C C . GLU A 1 167 ? 10.668 7.632 -0.667 1.00 94.25 167 GLU A C 1
ATOM 1321 O O . GLU A 1 167 ? 10.710 6.482 -1.104 1.00 94.25 167 GLU A O 1
ATOM 1326 N N . SER A 1 168 ? 11.728 8.287 -0.180 1.00 83.88 168 SER A N 1
ATOM 1327 C CA . SER A 1 168 ? 13.108 7.786 -0.063 1.00 83.88 168 SER A CA 1
ATOM 1328 C C . SER A 1 168 ? 13.665 8.078 1.327 1.00 83.88 168 SER A C 1
ATOM 1330 O O . SER A 1 168 ? 13.543 9.265 1.732 1.00 83.88 168 SER A O 1
#

Secondary structure (DSSP, 8-state):
-B---SS-TT-B--TTS-EEE-TTTTS-SSEEEE-HHHHT-HHHHHHHHHHHHTHHHHHHHHHHHHHHHHT-TTSTTHHHHHHHHHIIIIIS-HHHHHHH--SS-GGG--HHHHGGG-EEEEEEEEE-TTT--EEEEEEEES-TTT---EEEEEE-TTS-EEEEEEE-